Protein AF-A0A955SAV9-F1 (afdb_monomer_lite)

Radius of gyration: 17.31 Å; chains: 1; bounding box: 40×34×46 Å

Sequence (119 aa):
YRIGHGELALDWLRRFSKVARQGPIGQAHWVETLRSGPEGGPLKCAGDPTHGTDWVCSANGIYPAMFIEGVFGIEATLTEGLKWRGDWGDFDPHARLENLCYQGKRYRVTKDGIEEITP

Structure (mmCIF, N/CA/C/O backbone):
data_AF-A0A955SAV9-F1
#
_entry.id   AF-A0A955SAV9-F1
#
loop_
_atom_site.group_PDB
_atom_site.id
_atom_site.type_symbol
_atom_site.label_atom_id
_atom_site.label_alt_id
_atom_site.label_comp_id
_atom_site.label_asym_id
_atom_site.label_entity_id
_atom_site.label_seq_id
_atom_site.pdbx_PDB_ins_code
_atom_site.Cartn_x
_atom_site.Cartn_y
_atom_site.Cartn_z
_atom_site.occupancy
_atom_site.B_iso_or_equiv
_atom_site.auth_seq_id
_atom_site.auth_comp_id
_atom_site.auth_asym_id
_atom_site.auth_atom_id
_atom_site.pdbx_PDB_model_num
ATOM 1 N N . TYR A 1 1 ? -2.372 -10.564 -3.918 1.00 76.31 1 TYR A N 1
ATOM 2 C CA . TYR A 1 1 ? -3.247 -10.449 -2.732 1.00 76.31 1 TYR A CA 1
ATOM 3 C C . TYR A 1 1 ? -4.729 -10.528 -3.086 1.00 76.31 1 TYR A C 1
ATOM 5 O O . TYR A 1 1 ? -5.277 -11.600 -2.927 1.00 76.31 1 TYR A O 1
ATOM 13 N N . ARG A 1 2 ? -5.381 -9.503 -3.667 1.00 75.31 2 ARG A N 1
ATOM 14 C CA . ARG A 1 2 ? -6.854 -9.498 -3.900 1.00 75.31 2 ARG A CA 1
ATOM 15 C C . ARG A 1 2 ? -7.443 -10.719 -4.640 1.00 75.31 2 ARG A C 1
ATOM 17 O O . ARG A 1 2 ? -8.591 -11.061 -4.399 1.00 75.31 2 ARG A O 1
ATOM 24 N N . ILE A 1 3 ? -6.678 -11.348 -5.533 1.00 83.06 3 ILE A N 1
ATOM 25 C CA . ILE A 1 3 ? -7.092 -12.535 -6.308 1.00 83.06 3 ILE A CA 1
ATOM 26 C C . ILE A 1 3 ? -6.444 -13.844 -5.811 1.00 83.06 3 ILE A C 1
ATOM 28 O O . ILE A 1 3 ? -6.312 -14.785 -6.579 1.00 83.06 3 ILE A O 1
ATOM 32 N N . GLY A 1 4 ? -5.950 -13.889 -4.569 1.00 82.12 4 GLY A N 1
ATOM 33 C CA . GLY A 1 4 ? -5.364 -15.093 -3.956 1.00 82.12 4 GLY A CA 1
ATOM 34 C C . GLY A 1 4 ? -3.904 -15.397 -4.322 1.00 82.12 4 GLY A C 1
ATOM 35 O O . GLY A 1 4 ? -3.272 -16.221 -3.680 1.00 82.12 4 GLY A O 1
ATOM 36 N N . HIS A 1 5 ? -3.310 -14.696 -5.292 1.00 87.38 5 HIS A N 1
ATOM 37 C CA . HIS A 1 5 ? -1.900 -14.885 -5.671 1.00 87.38 5 HIS A CA 1
ATOM 38 C C . HIS A 1 5 ? -0.962 -13.967 -4.868 1.00 87.38 5 HIS A C 1
ATOM 40 O O . HIS A 1 5 ? -0.447 -12.970 -5.385 1.00 87.38 5 HIS A O 1
ATOM 46 N N . GLY A 1 6 ? -0.821 -14.224 -3.565 1.00 87.00 6 GLY A N 1
ATOM 47 C CA . GLY A 1 6 ? 0.065 -13.464 -2.668 1.00 87.00 6 GLY A CA 1
ATOM 48 C C . GLY A 1 6 ? 1.542 -13.588 -3.050 1.00 87.00 6 GLY A C 1
ATOM 49 O O . GLY A 1 6 ? 2.218 -12.578 -3.238 1.00 87.00 6 GLY A O 1
ATOM 50 N N . GLU A 1 7 ? 1.999 -14.816 -3.279 1.00 88.06 7 GLU A N 1
ATOM 51 C CA . GLU A 1 7 ? 3.365 -15.174 -3.691 1.00 88.06 7 GLU A CA 1
ATOM 52 C C . GLU A 1 7 ? 3.857 -14.397 -4.932 1.00 88.06 7 GLU A C 1
ATOM 54 O O . GLU A 1 7 ? 4.917 -13.770 -4.914 1.00 88.06 7 GLU A O 1
ATOM 59 N N . LEU A 1 8 ? 3.043 -14.355 -5.993 1.00 90.06 8 LEU A N 1
ATOM 60 C CA . LEU A 1 8 ? 3.352 -13.679 -7.249 1.00 90.06 8 LEU A CA 1
ATOM 61 C C . LEU A 1 8 ? 3.383 -12.163 -7.056 1.00 90.06 8 LEU A C 1
ATOM 63 O O . LEU A 1 8 ? 4.254 -11.479 -7.594 1.00 90.06 8 LEU A O 1
ATOM 67 N N . ALA A 1 9 ? 2.448 -11.634 -6.262 1.00 88.25 9 ALA A N 1
ATOM 68 C CA . ALA A 1 9 ? 2.434 -10.220 -5.917 1.00 88.25 9 ALA A CA 1
ATOM 69 C C . ALA A 1 9 ? 3.686 -9.829 -5.116 1.00 88.25 9 ALA A C 1
ATOM 71 O O . ALA A 1 9 ? 4.250 -8.761 -5.353 1.00 88.25 9 ALA A O 1
ATOM 72 N N . LEU A 1 10 ? 4.151 -10.689 -4.205 1.00 89.12 10 LEU A N 1
ATOM 73 C CA . LEU A 1 10 ? 5.358 -10.452 -3.421 1.00 89.12 10 LEU A CA 1
ATOM 74 C C . LEU A 1 10 ? 6.629 -10.498 -4.278 1.00 89.12 10 LEU A C 1
ATOM 76 O O . LEU A 1 10 ? 7.471 -9.606 -4.147 1.00 89.12 10 LEU A O 1
ATOM 80 N N . ASP A 1 11 ? 6.769 -11.478 -5.176 1.00 90.69 11 ASP A N 1
ATOM 81 C CA . ASP A 1 11 ? 7.896 -11.521 -6.120 1.00 90.69 11 ASP A CA 1
ATOM 82 C C . ASP A 1 11 ? 7.916 -10.274 -7.015 1.00 90.69 11 ASP A C 1
ATOM 84 O O . ASP A 1 11 ? 8.950 -9.614 -7.164 1.00 90.69 11 ASP A O 1
ATOM 88 N N . TRP A 1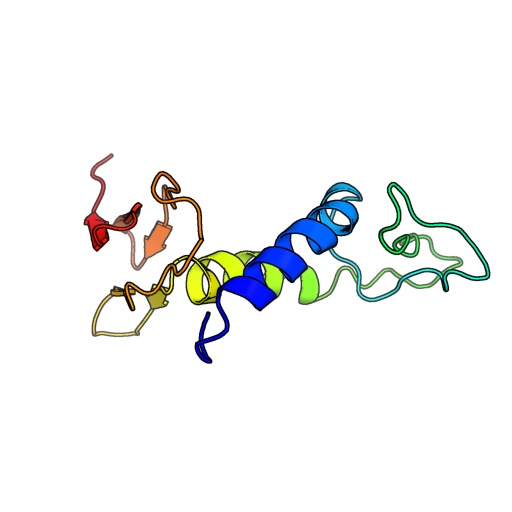 12 ? 6.750 -9.879 -7.535 1.00 89.06 12 TRP A N 1
ATOM 89 C CA . TRP A 1 12 ? 6.618 -8.660 -8.326 1.00 89.06 12 TRP A CA 1
ATOM 90 C C . TRP A 1 12 ? 7.025 -7.410 -7.532 1.00 89.06 12 TRP A C 1
ATOM 92 O O . TRP A 1 12 ? 7.834 -6.621 -8.020 1.00 89.06 12 TRP A O 1
ATOM 102 N N . LEU A 1 13 ? 6.552 -7.251 -6.288 1.00 87.94 13 LEU A N 1
ATOM 103 C CA . LEU A 1 13 ? 6.912 -6.120 -5.418 1.00 87.94 13 LEU A CA 1
ATOM 104 C C . LEU A 1 13 ? 8.421 -6.057 -5.144 1.00 87.94 13 LEU A C 1
ATOM 106 O O . LEU A 1 13 ? 9.018 -4.978 -5.196 1.00 87.94 13 LEU A O 1
ATOM 110 N N . ARG A 1 14 ? 9.066 -7.206 -4.901 1.00 88.19 14 ARG A N 1
ATOM 111 C CA . ARG A 1 14 ? 10.524 -7.283 -4.702 1.00 88.19 14 ARG A CA 1
ATOM 112 C C . ARG A 1 14 ? 11.279 -6.791 -5.931 1.00 88.19 14 ARG A C 1
ATOM 114 O O . ARG A 1 14 ? 12.226 -6.019 -5.792 1.00 88.19 14 ARG A O 1
ATOM 121 N N . ARG A 1 15 ? 10.848 -7.169 -7.135 1.00 87.00 15 ARG A N 1
ATOM 122 C CA . ARG A 1 15 ? 11.445 -6.680 -8.391 1.00 87.00 15 ARG A CA 1
ATOM 123 C C . ARG A 1 15 ? 11.161 -5.195 -8.612 1.00 87.00 15 ARG A C 1
ATOM 125 O O 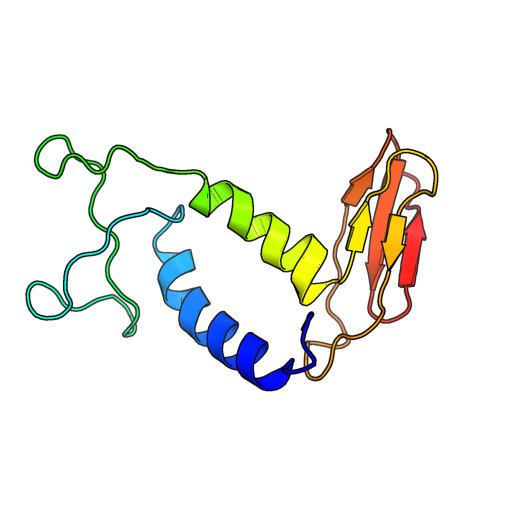. ARG A 1 15 ? 12.066 -4.453 -8.991 1.00 87.00 15 ARG A O 1
ATOM 132 N N . PHE A 1 16 ? 9.940 -4.755 -8.314 1.00 85.38 16 PHE A N 1
ATOM 133 C CA . PHE A 1 16 ? 9.507 -3.367 -8.452 1.00 85.38 16 PHE A CA 1
ATOM 134 C C . PHE A 1 16 ? 10.279 -2.407 -7.536 1.00 85.38 16 PHE A C 1
ATOM 136 O O . PHE A 1 16 ? 10.500 -1.254 -7.906 1.00 85.38 16 PHE A O 1
ATOM 143 N N . SER A 1 17 ? 10.761 -2.874 -6.379 1.00 85.38 17 SER A N 1
ATOM 144 C CA . SER A 1 17 ? 11.564 -2.064 -5.448 1.00 85.38 17 SER A CA 1
ATOM 145 C C . SER A 1 17 ? 12.752 -1.364 -6.129 1.00 85.38 17 SER A C 1
ATOM 147 O O . SER A 1 17 ? 13.037 -0.203 -5.840 1.00 85.38 17 SER A O 1
ATOM 149 N N . LYS A 1 18 ? 13.377 -2.011 -7.120 1.00 85.25 18 LYS A N 1
ATOM 150 C CA . LYS A 1 18 ? 14.480 -1.460 -7.924 1.00 85.25 18 LYS A CA 1
ATOM 151 C C . LYS A 1 18 ? 14.062 -0.234 -8.735 1.00 85.25 18 LYS A C 1
ATOM 153 O O . LYS A 1 18 ? 14.840 0.698 -8.916 1.00 85.25 18 LYS A O 1
ATOM 158 N N . VAL A 1 19 ? 12.815 -0.214 -9.203 1.00 84.12 19 VAL A N 1
ATOM 159 C CA . VAL A 1 19 ? 12.216 0.927 -9.904 1.00 84.12 19 VAL A CA 1
ATOM 160 C C . VAL A 1 19 ? 11.866 2.025 -8.903 1.00 84.12 19 VAL A C 1
ATOM 162 O O . VAL A 1 19 ? 12.195 3.187 -9.128 1.00 84.12 19 VAL A O 1
ATOM 165 N N . ALA A 1 20 ? 11.263 1.680 -7.763 1.00 82.50 20 ALA A N 1
ATOM 166 C CA . ALA A 1 20 ? 10.917 2.647 -6.717 1.00 82.50 20 ALA A CA 1
ATOM 167 C C . ALA A 1 20 ? 12.146 3.403 -6.163 1.00 82.50 20 ALA A C 1
ATOM 169 O O . ALA A 1 20 ? 12.054 4.593 -5.874 1.00 82.50 20 ALA A O 1
ATOM 170 N N . ARG A 1 21 ? 13.326 2.766 -6.111 1.00 83.69 21 ARG A N 1
ATOM 171 C CA . ARG A 1 21 ? 14.591 3.400 -5.679 1.00 83.69 21 ARG A CA 1
ATOM 172 C C . ARG A 1 21 ? 15.112 4.497 -6.615 1.00 83.69 21 ARG A C 1
ATOM 174 O O . ARG A 1 21 ? 15.991 5.252 -6.221 1.00 83.69 21 ARG A O 1
ATOM 181 N N . GLN A 1 22 ? 14.560 4.626 -7.821 1.00 81.62 22 GLN A N 1
ATOM 182 C CA . GLN A 1 22 ? 14.925 5.677 -8.779 1.00 81.62 22 GLN A CA 1
ATOM 183 C C . GLN A 1 22 ? 14.174 7.006 -8.538 1.00 81.62 22 GLN A C 1
ATOM 185 O O . GLN A 1 22 ? 14.252 7.901 -9.370 1.00 81.62 22 GLN A O 1
ATOM 190 N N . GLY A 1 23 ? 13.394 7.131 -7.454 1.00 78.88 23 GLY A N 1
ATOM 191 C CA . GLY A 1 23 ? 12.576 8.314 -7.145 1.00 78.88 23 GLY A CA 1
ATOM 192 C C . GLY A 1 23 ? 11.076 8.089 -7.391 1.00 78.88 23 GLY A C 1
ATOM 193 O O . GLY A 1 23 ? 10.642 6.935 -7.441 1.00 78.88 23 GLY A O 1
ATOM 194 N N . PRO A 1 24 ? 10.263 9.148 -7.562 1.00 75.69 24 PRO A N 1
ATOM 195 C CA . PRO A 1 24 ? 8.830 9.027 -7.851 1.00 75.69 24 PRO A CA 1
ATOM 196 C C . PRO A 1 24 ? 8.533 8.114 -9.048 1.00 75.69 24 PRO A C 1
ATOM 198 O O . PRO A 1 24 ? 9.363 7.958 -9.949 1.00 75.69 24 PRO A O 1
ATOM 201 N N . ILE A 1 25 ? 7.374 7.454 -9.057 1.00 77.00 25 ILE A N 1
ATOM 202 C CA . ILE A 1 25 ? 6.997 6.578 -10.176 1.00 77.00 25 ILE A CA 1
ATOM 203 C C . ILE A 1 25 ? 6.542 7.440 -11.361 1.00 77.00 25 ILE A C 1
ATOM 205 O O . ILE A 1 25 ? 5.559 8.171 -11.258 1.00 77.00 25 ILE A O 1
ATOM 209 N N . GLY A 1 26 ? 7.271 7.350 -12.476 1.00 73.25 26 GLY A N 1
ATOM 210 C CA . GLY A 1 26 ? 6.923 7.983 -13.750 1.00 73.25 26 GLY A CA 1
ATOM 211 C C . GLY A 1 26 ? 6.171 7.026 -14.677 1.00 73.25 26 GLY A C 1
ATOM 212 O O . GLY A 1 26 ? 6.253 5.808 -14.518 1.00 73.25 26 GLY A O 1
ATOM 213 N N . GLN A 1 27 ? 5.444 7.575 -15.650 1.00 74.12 27 GLN A N 1
ATOM 214 C CA . GLN A 1 27 ? 4.689 6.786 -16.633 1.00 74.12 27 GLN A CA 1
ATOM 215 C C . GLN A 1 27 ? 5.573 6.220 -17.757 1.00 74.12 27 GLN A C 1
ATOM 217 O O . GLN A 1 27 ? 5.248 5.178 -18.326 1.00 74.12 27 GLN A O 1
ATOM 222 N N . ALA A 1 28 ? 6.691 6.884 -18.065 1.00 77.56 28 ALA A N 1
ATOM 223 C CA . ALA A 1 28 ? 7.608 6.474 -19.121 1.00 77.56 28 ALA A CA 1
ATOM 224 C C . ALA A 1 28 ? 8.913 5.895 -18.560 1.00 77.56 28 ALA A C 1
ATOM 226 O O . ALA A 1 28 ? 9.449 6.336 -17.538 1.00 77.56 28 ALA A O 1
ATOM 227 N N . HIS A 1 29 ? 9.450 4.921 -19.282 1.00 78.12 29 HIS A N 1
ATOM 228 C CA . HIS A 1 29 ? 10.769 4.348 -19.062 1.00 78.12 29 HIS A CA 1
ATOM 229 C C . HIS A 1 29 ? 11.529 4.339 -20.387 1.00 78.12 29 HIS A C 1
ATOM 231 O O . HIS A 1 29 ? 10.931 4.367 -21.463 1.00 78.12 29 HIS A O 1
ATOM 237 N N . TRP A 1 30 ? 12.852 4.312 -20.305 1.00 79.31 30 TRP A N 1
ATOM 238 C CA . TRP A 1 30 ? 13.690 4.025 -21.456 1.00 79.31 30 TRP A CA 1
ATOM 239 C C . TRP A 1 30 ? 13.568 2.552 -21.813 1.00 79.31 30 TRP A C 1
ATOM 241 O O . TRP A 1 30 ? 13.722 1.701 -20.937 1.00 79.31 30 TRP A O 1
ATOM 251 N N . VAL A 1 31 ? 13.339 2.261 -23.095 1.00 79.44 31 VAL A N 1
ATOM 252 C CA . VAL A 1 31 ? 13.405 0.887 -23.602 1.00 79.44 31 VAL A CA 1
ATOM 253 C C . VAL A 1 31 ? 14.773 0.288 -23.281 1.00 79.44 31 VAL A C 1
ATOM 255 O O . VAL A 1 31 ? 15.807 0.952 -23.416 1.00 79.44 31 VAL A O 1
ATOM 258 N N . GLU A 1 32 ? 14.791 -0.970 -22.855 1.00 77.25 32 GLU A N 1
ATOM 259 C CA . GLU A 1 32 ? 15.985 -1.621 -22.310 1.00 77.25 32 GLU A CA 1
ATOM 260 C C . GLU A 1 32 ? 17.116 -1.740 -23.342 1.00 77.25 32 GLU A C 1
ATOM 262 O O . GLU A 1 32 ? 18.286 -1.828 -22.972 1.00 77.25 32 GLU A O 1
ATOM 267 N N . THR A 1 33 ? 16.783 -1.693 -24.638 1.00 82.88 33 THR A N 1
ATOM 268 C CA . THR A 1 33 ? 17.746 -1.683 -25.749 1.00 82.88 33 THR A CA 1
ATOM 269 C C . THR A 1 33 ? 18.495 -0.361 -25.899 1.00 82.88 33 THR A C 1
ATOM 271 O O . THR A 1 33 ? 19.593 -0.352 -26.451 1.00 82.88 33 THR A O 1
ATOM 274 N N . LEU A 1 34 ? 17.930 0.753 -25.425 1.00 80.31 34 LEU A N 1
ATOM 275 C CA . LEU A 1 34 ? 18.564 2.068 -25.508 1.00 80.31 34 LEU A CA 1
ATOM 276 C C . LEU A 1 34 ? 19.443 2.338 -24.286 1.00 80.31 34 LEU A C 1
ATOM 278 O O . LEU A 1 34 ? 20.517 2.928 -24.402 1.00 80.31 34 LEU A O 1
ATOM 282 N N . ARG A 1 35 ? 18.985 1.927 -23.098 1.00 77.62 35 ARG A N 1
ATOM 283 C CA . ARG A 1 35 ? 19.721 2.137 -21.853 1.00 77.62 35 ARG A CA 1
ATOM 284 C C . ARG A 1 35 ? 19.384 1.063 -20.830 1.00 77.62 35 ARG A C 1
ATOM 286 O O . ARG A 1 35 ? 18.224 0.859 -20.487 1.00 77.62 35 ARG A O 1
ATOM 293 N N . SER A 1 36 ? 20.419 0.428 -20.286 1.00 80.00 36 SER A N 1
ATOM 294 C CA . SER A 1 36 ? 20.260 -0.520 -19.188 1.00 80.00 36 SER A CA 1
ATOM 295 C C . SER A 1 36 ? 19.756 0.191 -17.936 1.00 80.00 36 SER A C 1
ATOM 297 O O . SER A 1 36 ? 20.268 1.250 -17.559 1.00 80.00 36 SER A O 1
ATOM 299 N N . GLY A 1 37 ? 18.793 -0.423 -17.264 1.00 76.56 37 GLY A N 1
ATOM 300 C CA . GLY A 1 37 ? 18.269 0.086 -16.011 1.00 76.56 37 GLY A CA 1
ATOM 301 C C . GLY A 1 37 ? 19.076 -0.336 -14.775 1.00 76.56 37 GLY A C 1
ATOM 302 O O . GLY A 1 37 ? 19.754 -1.370 -14.793 1.00 76.56 37 GLY A O 1
ATOM 303 N N . PRO A 1 38 ? 19.054 0.465 -13.694 1.00 75.69 38 PRO A N 1
ATOM 304 C CA . PRO A 1 38 ? 19.821 0.182 -12.489 1.00 75.69 38 PRO A CA 1
ATOM 305 C C . PRO A 1 38 ? 19.318 -1.097 -11.813 1.00 75.69 38 PRO A C 1
ATOM 307 O O . PRO A 1 38 ? 18.115 -1.344 -11.719 1.00 75.69 38 PRO A O 1
ATOM 310 N N . GLU A 1 39 ? 20.256 -1.931 -11.355 1.00 78.50 39 GLU A N 1
ATOM 311 C CA . GLU A 1 39 ? 19.983 -3.213 -10.683 1.00 78.50 39 GLU A CA 1
ATOM 312 C C . GLU A 1 39 ? 19.082 -4.177 -11.500 1.00 78.50 39 GLU A C 1
ATOM 314 O O . GLU A 1 39 ? 18.520 -5.130 -10.953 1.00 78.50 39 GLU A O 1
ATOM 319 N N . GLY A 1 40 ? 18.947 -3.960 -12.816 1.00 75.50 40 GLY A N 1
ATOM 320 C CA . GLY A 1 40 ? 18.091 -4.746 -13.710 1.00 75.50 40 GLY A CA 1
ATOM 321 C C . GLY A 1 40 ? 16.603 -4.368 -13.689 1.00 75.50 40 GLY A C 1
ATOM 322 O O . GLY A 1 40 ? 15.796 -5.122 -14.223 1.00 75.50 40 GLY A O 1
ATOM 323 N N . GLY A 1 41 ? 16.218 -3.250 -13.061 1.00 80.81 41 GLY A N 1
ATOM 324 C CA . GLY A 1 41 ? 14.872 -2.674 -13.191 1.00 80.81 41 GLY A CA 1
ATOM 325 C C . GLY A 1 41 ? 14.846 -1.576 -14.261 1.00 80.81 41 GLY A C 1
ATOM 326 O O . GLY A 1 41 ? 15.847 -0.879 -14.381 1.00 80.81 41 GLY A O 1
ATOM 327 N N . PRO A 1 42 ? 13.748 -1.378 -15.014 1.00 83.50 42 PRO A N 1
ATOM 328 C CA . PRO A 1 42 ? 13.685 -0.408 -16.114 1.00 83.50 42 PRO A CA 1
ATOM 329 C C . PRO A 1 42 ? 14.067 1.007 -15.661 1.00 83.50 42 PRO A C 1
ATOM 331 O O . PRO A 1 42 ? 13.664 1.453 -14.582 1.00 83.50 42 PRO A O 1
ATOM 334 N N . LEU A 1 43 ? 14.866 1.708 -16.474 1.00 84.62 43 LEU A N 1
ATOM 335 C CA . LEU A 1 43 ? 15.287 3.079 -16.187 1.00 84.62 43 LEU A CA 1
ATOM 336 C C . LEU A 1 43 ? 14.132 4.038 -16.469 1.00 84.62 43 LEU A C 1
ATOM 338 O O . LEU A 1 43 ? 13.657 4.112 -17.601 1.00 84.62 43 LEU A O 1
ATOM 342 N N . LYS A 1 44 ? 13.715 4.818 -15.474 1.00 82.06 44 LYS A N 1
ATOM 343 C CA . LYS A 1 44 ? 12.690 5.850 -15.675 1.00 82.06 44 LYS A CA 1
ATOM 344 C C . LYS A 1 44 ? 13.176 6.908 -16.664 1.00 82.06 44 LYS A C 1
ATOM 346 O O . LYS A 1 44 ? 14.341 7.309 -16.629 1.00 82.06 44 LYS A O 1
ATOM 351 N N . CYS A 1 45 ? 12.286 7.358 -17.545 1.00 78.88 45 CYS A N 1
ATOM 352 C CA . CYS A 1 45 ? 12.605 8.475 -18.425 1.00 78.88 45 CYS A CA 1
ATOM 353 C C . CYS A 1 45 ? 12.757 9.756 -17.587 1.00 78.88 45 CYS A C 1
ATOM 355 O O . CYS A 1 45 ? 12.050 9.938 -16.593 1.00 78.88 45 CYS A O 1
ATOM 357 N N . ALA A 1 46 ? 13.721 10.608 -17.941 1.00 73.06 46 ALA A N 1
ATOM 358 C CA . ALA A 1 46 ? 13.957 11.850 -17.216 1.00 73.06 46 ALA A CA 1
ATOM 359 C C . ALA A 1 46 ? 12.842 12.852 -17.535 1.00 73.06 46 ALA A C 1
ATOM 361 O O . ALA A 1 46 ? 12.431 12.978 -18.683 1.00 73.06 46 ALA A O 1
ATOM 362 N N . GLY A 1 47 ? 12.376 13.592 -16.529 1.00 70.94 47 GLY A N 1
ATOM 363 C CA . GLY A 1 47 ? 11.340 14.614 -16.708 1.00 70.94 47 GLY A CA 1
ATOM 364 C C . GLY A 1 47 ? 11.844 15.923 -17.314 1.00 70.94 47 GLY A C 1
ATOM 365 O O . GLY A 1 47 ? 11.289 16.978 -17.026 1.00 70.94 47 GLY A O 1
ATOM 366 N N . ASP A 1 48 ? 12.933 15.889 -18.082 1.00 71.56 48 ASP A N 1
ATOM 367 C CA . ASP A 1 48 ? 13.452 17.090 -18.722 1.00 71.56 48 ASP A CA 1
ATOM 368 C C . ASP A 1 48 ? 12.625 17.466 -19.973 1.00 71.56 48 ASP A C 1
ATOM 370 O O . ASP A 1 48 ? 11.940 16.616 -20.559 1.00 71.56 48 ASP A O 1
ATOM 374 N N . PRO A 1 49 ? 12.691 18.737 -20.413 1.00 63.59 49 PRO A N 1
ATOM 375 C CA . PRO A 1 49 ? 11.889 19.227 -21.533 1.00 63.59 49 PRO A CA 1
ATOM 376 C C . PRO A 1 49 ? 12.145 18.501 -22.856 1.00 63.59 49 PRO A C 1
ATOM 378 O O . PRO A 1 49 ? 11.273 18.498 -23.720 1.00 63.59 49 PRO A O 1
ATOM 381 N N . THR A 1 50 ? 13.323 17.891 -23.037 1.00 71.75 50 THR A N 1
ATOM 382 C CA . THR A 1 50 ? 13.647 17.167 -24.275 1.00 71.75 50 THR A CA 1
ATOM 383 C C . THR A 1 50 ? 12.949 15.815 -24.372 1.00 71.75 50 THR A C 1
ATOM 385 O O . THR A 1 50 ? 12.705 15.344 -25.481 1.00 71.75 50 THR A O 1
ATOM 388 N N . HIS A 1 51 ? 12.570 15.223 -23.239 1.00 69.44 51 HIS A N 1
ATOM 389 C CA . HIS A 1 51 ? 11.878 13.936 -23.190 1.00 69.44 51 HIS A CA 1
ATOM 390 C C . HIS A 1 51 ? 10.373 14.052 -22.921 1.00 69.44 51 HIS A C 1
ATOM 392 O O . HIS A 1 51 ? 9.677 13.039 -22.977 1.00 69.44 51 HIS A O 1
ATOM 398 N N . GLY A 1 52 ? 9.857 15.252 -22.614 1.00 61.94 52 GLY A N 1
ATOM 399 C CA . GLY A 1 52 ? 8.417 15.497 -22.433 1.00 61.94 52 GLY A CA 1
ATOM 400 C C . GLY A 1 52 ? 7.761 14.582 -21.391 1.00 61.94 52 GLY A C 1
ATOM 401 O O . GLY A 1 52 ? 6.591 14.231 -21.513 1.00 61.94 52 GLY A O 1
ATOM 402 N N . THR A 1 53 ? 8.542 14.119 -20.407 1.00 70.69 53 THR A N 1
ATOM 403 C CA . THR A 1 53 ? 8.082 13.231 -19.329 1.00 70.69 53 THR A CA 1
ATOM 404 C C . THR A 1 53 ? 7.864 14.036 -18.044 1.00 70.69 53 THR A C 1
ATOM 406 O O . THR A 1 53 ? 8.310 13.683 -16.958 1.00 70.69 53 THR A O 1
ATOM 409 N N . ASP A 1 54 ? 7.168 15.158 -18.168 1.00 59.53 54 ASP A N 1
ATOM 410 C CA . ASP A 1 54 ? 6.663 16.007 -17.080 1.00 59.53 54 ASP A CA 1
ATOM 411 C C . ASP A 1 54 ? 5.455 15.384 -16.342 1.00 59.53 54 ASP A C 1
ATOM 413 O O . ASP A 1 54 ? 4.963 15.885 -15.330 1.00 59.53 54 ASP A O 1
ATOM 417 N N . TRP A 1 55 ? 5.041 14.206 -16.795 1.00 60.88 55 TRP A N 1
ATOM 418 C CA . TRP A 1 55 ? 3.965 13.376 -16.279 1.00 60.88 55 TRP A CA 1
ATOM 419 C C . TRP A 1 55 ? 4.422 12.511 -15.094 1.00 60.88 55 TRP A C 1
ATOM 421 O O . TRP A 1 55 ? 4.488 11.277 -15.167 1.00 60.88 55 TRP A O 1
ATOM 431 N N . VAL A 1 56 ? 4.712 13.152 -13.956 1.00 57.09 56 VAL A N 1
ATOM 432 C CA . VAL A 1 56 ? 4.738 12.475 -12.643 1.00 57.09 56 VAL A CA 1
ATOM 433 C C . VAL A 1 56 ? 3.282 12.161 -12.265 1.00 57.09 56 VAL A C 1
ATOM 435 O O . VAL A 1 56 ? 2.640 12.843 -11.473 1.00 57.09 56 VAL A O 1
ATOM 438 N N . CYS A 1 57 ? 2.721 11.182 -12.970 1.00 62.69 57 CYS A N 1
ATOM 439 C CA . CYS A 1 57 ? 1.299 10.868 -13.046 1.00 62.69 57 CYS A CA 1
ATOM 440 C C . CYS A 1 57 ? 0.726 10.205 -11.789 1.00 62.69 57 CYS A C 1
ATOM 442 O O . CYS A 1 57 ? 1.436 9.822 -10.859 1.00 62.69 57 CYS A O 1
ATOM 444 N N . SER A 1 58 ? -0.585 9.940 -11.849 1.00 57.75 58 SER A N 1
ATOM 445 C CA . SER A 1 58 ? -1.390 9.091 -10.954 1.00 57.75 58 SER A CA 1
ATOM 446 C C . SER A 1 58 ? -0.720 7.776 -10.521 1.00 57.75 58 SER A C 1
ATOM 448 O O . SER A 1 58 ? -1.073 7.234 -9.476 1.00 57.75 58 SER A O 1
ATOM 450 N N . ALA A 1 59 ? 0.274 7.284 -11.269 1.00 62.53 59 ALA A N 1
ATOM 451 C CA . ALA A 1 59 ? 1.130 6.159 -10.895 1.00 62.53 59 ALA A CA 1
ATOM 452 C C . ALA A 1 59 ? 1.859 6.359 -9.547 1.00 62.53 59 ALA A C 1
ATOM 454 O O . ALA A 1 59 ? 2.139 5.394 -8.838 1.00 62.53 59 ALA A O 1
ATOM 455 N N . ASN A 1 60 ? 2.135 7.602 -9.148 1.00 70.00 60 ASN A N 1
ATOM 456 C CA . ASN A 1 60 ? 2.701 7.875 -7.831 1.00 70.00 60 ASN A CA 1
ATOM 457 C C . ASN A 1 60 ? 1.639 7.794 -6.716 1.00 70.00 60 ASN A C 1
ATOM 459 O O . ASN A 1 60 ? 1.955 7.398 -5.601 1.00 70.00 60 ASN A O 1
ATOM 463 N N . GLY A 1 61 ? 0.376 8.116 -7.023 1.00 70.00 61 GLY A N 1
ATOM 464 C CA . GLY A 1 61 ? -0.756 8.002 -6.092 1.00 70.00 61 GLY A CA 1
ATOM 465 C C . GLY A 1 61 ? -1.277 6.570 -5.925 1.00 70.00 61 GLY A C 1
ATOM 466 O O . GLY A 1 61 ? -1.672 6.187 -4.826 1.00 70.00 61 GLY A O 1
ATOM 467 N N . ILE A 1 62 ? -1.217 5.743 -6.977 1.00 76.69 62 ILE A N 1
ATOM 468 C CA . ILE A 1 62 ? -1.594 4.321 -6.889 1.00 76.69 62 ILE A CA 1
ATOM 469 C C . ILE A 1 62 ? -0.579 3.510 -6.073 1.00 76.69 62 ILE A C 1
ATOM 471 O O . ILE A 1 62 ? -0.931 2.479 -5.508 1.00 76.69 62 ILE A O 1
ATOM 475 N N . TYR A 1 63 ? 0.674 3.969 -5.977 1.00 80.75 63 TYR A N 1
ATOM 476 C CA . TYR A 1 63 ? 1.722 3.245 -5.263 1.00 80.75 63 TYR A CA 1
ATOM 477 C C . TYR A 1 63 ? 1.396 3.075 -3.764 1.00 80.75 63 TYR A C 1
ATOM 479 O O . TYR A 1 63 ? 1.345 1.928 -3.322 1.00 80.75 63 TYR A O 1
ATOM 487 N N . PRO A 1 64 ? 1.055 4.129 -2.989 1.00 86.12 64 PRO A N 1
ATOM 488 C CA . PRO A 1 64 ? 0.521 3.969 -1.634 1.00 86.12 64 PRO A CA 1
ATOM 489 C C . PRO A 1 64 ? -0.736 3.094 -1.560 1.00 86.12 64 PRO A C 1
ATOM 491 O O . PRO A 1 64 ? -0.828 2.244 -0.675 1.00 86.12 64 PRO A O 1
ATOM 494 N N . ALA A 1 65 ? -1.677 3.253 -2.498 1.00 87.81 65 ALA A N 1
ATOM 495 C CA . ALA A 1 65 ? -2.912 2.467 -2.523 1.00 87.81 65 ALA A CA 1
ATOM 496 C C . ALA A 1 65 ? -2.640 0.961 -2.686 1.00 87.81 65 ALA A C 1
ATOM 498 O O . ALA A 1 65 ? -3.295 0.147 -2.039 1.00 87.81 65 ALA A O 1
ATOM 499 N N . MET A 1 66 ? -1.621 0.566 -3.463 1.00 86.75 66 MET A N 1
ATOM 500 C CA . MET A 1 66 ? -1.215 -0.840 -3.560 1.00 86.75 66 MET A CA 1
ATOM 501 C C . MET A 1 66 ? -0.799 -1.428 -2.210 1.00 86.75 66 MET A C 1
ATOM 503 O O . MET A 1 66 ? -1.135 -2.577 -1.928 1.00 86.75 66 MET A O 1
ATOM 507 N N . PHE A 1 67 ? -0.092 -0.674 -1.366 1.00 89.31 67 PHE A N 1
ATOM 508 C CA . PHE 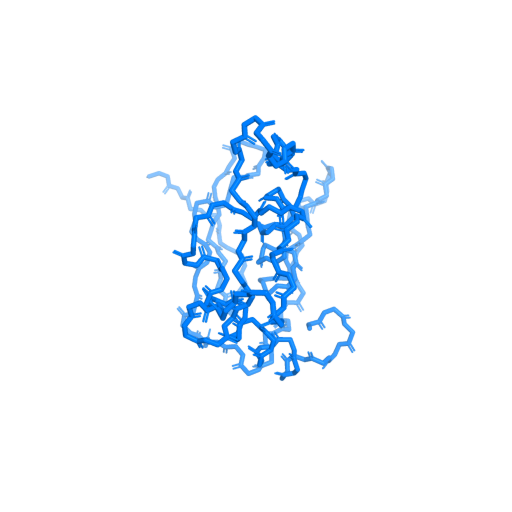A 1 67 ? 0.262 -1.172 -0.037 1.00 89.31 67 PHE A CA 1
ATOM 509 C C . PHE A 1 67 ? -0.940 -1.157 0.895 1.00 89.31 67 PHE A C 1
ATOM 511 O O . PHE A 1 67 ? -1.227 -2.181 1.502 1.00 89.31 67 PHE A O 1
ATOM 518 N N . ILE A 1 68 ? -1.661 -0.039 0.982 1.00 92.69 68 ILE A N 1
ATOM 519 C CA . ILE A 1 68 ? -2.772 0.124 1.928 1.00 92.69 68 ILE A CA 1
ATOM 520 C C . ILE A 1 68 ? -3.905 -0.860 1.603 1.00 92.69 68 ILE A C 1
ATOM 522 O O . ILE A 1 68 ? -4.306 -1.653 2.454 1.00 92.69 68 ILE A O 1
ATOM 526 N N . GLU A 1 69 ? -4.388 -0.863 0.362 1.00 90.38 69 GLU A N 1
ATOM 527 C CA . GLU A 1 69 ? -5.539 -1.674 -0.043 1.00 90.38 69 GLU A CA 1
ATOM 528 C C . GLU A 1 69 ? -5.152 -3.076 -0.509 1.00 90.38 69 GLU A C 1
ATOM 530 O O . GLU A 1 69 ? -5.926 -4.025 -0.363 1.00 90.38 69 GLU A O 1
ATOM 535 N N . GLY A 1 70 ? -3.985 -3.213 -1.139 1.00 87.81 70 GLY A N 1
ATOM 536 C CA . GLY A 1 70 ? -3.530 -4.473 -1.717 1.00 87.81 70 GLY A CA 1
ATOM 537 C C . GLY A 1 70 ? -2.852 -5.368 -0.689 1.00 87.81 70 GLY A C 1
ATOM 538 O O . GLY A 1 70 ? -3.349 -6.462 -0.440 1.00 87.81 70 GLY A O 1
ATOM 539 N N . VAL A 1 71 ? -1.731 -4.908 -0.126 1.00 89.06 71 VAL A N 1
ATOM 540 C CA . VAL A 1 71 ? -0.885 -5.690 0.796 1.00 89.06 71 VAL A CA 1
ATOM 541 C C . VAL A 1 71 ? -1.495 -5.759 2.195 1.00 89.06 71 VAL A C 1
ATOM 543 O O . VAL A 1 71 ? -1.765 -6.843 2.692 1.00 89.06 71 VAL A O 1
ATOM 546 N N . PHE A 1 72 ? -1.773 -4.610 2.814 1.00 91.81 72 PHE A N 1
ATOM 547 C CA . PHE A 1 72 ? -2.383 -4.542 4.146 1.00 91.81 72 PHE A CA 1
ATOM 548 C C . PHE A 1 72 ? -3.884 -4.856 4.127 1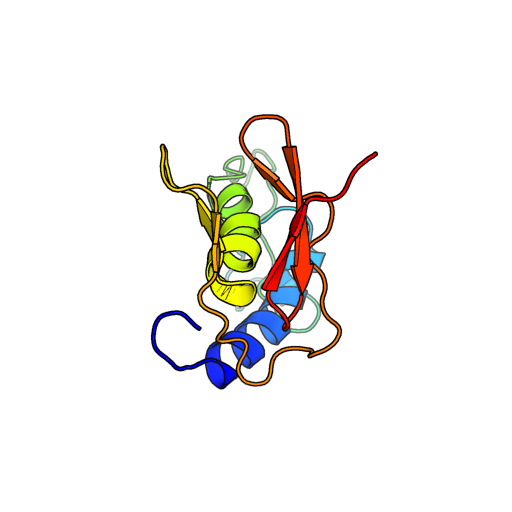.00 91.81 72 PHE A C 1
ATOM 550 O O .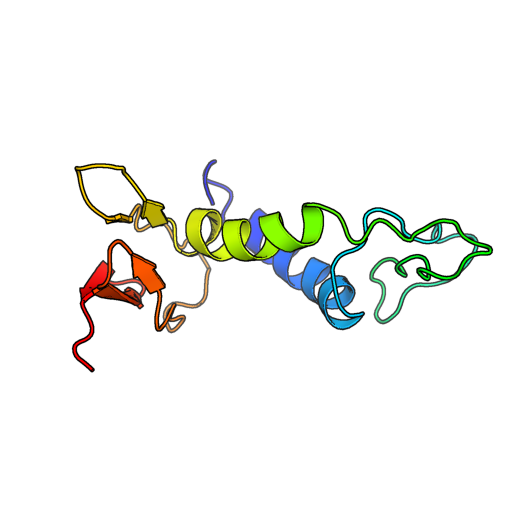 PHE A 1 72 ? -4.477 -5.084 5.180 1.00 91.81 72 PHE A O 1
ATOM 557 N N . GLY A 1 73 ? -4.497 -4.907 2.939 1.00 91.56 73 GLY A N 1
ATOM 558 C CA . GLY A 1 73 ? -5.869 -5.375 2.765 1.00 91.56 73 GLY A CA 1
ATOM 559 C C . GLY A 1 73 ? -6.920 -4.458 3.386 1.00 91.56 73 GLY A C 1
ATOM 560 O O . GLY A 1 73 ? -7.975 -4.955 3.784 1.00 91.56 73 GLY A O 1
ATOM 561 N N . ILE A 1 74 ? -6.629 -3.160 3.494 1.00 94.50 74 ILE A N 1
ATOM 562 C CA . ILE A 1 74 ? -7.531 -2.169 4.079 1.00 94.50 74 ILE A CA 1
ATOM 563 C C . ILE A 1 74 ? -8.526 -1.665 3.043 1.00 94.50 74 ILE A C 1
ATOM 565 O O . ILE A 1 74 ? -8.173 -1.333 1.916 1.00 94.50 74 ILE A O 1
ATOM 569 N N . GLU A 1 75 ? -9.780 -1.567 3.448 1.00 94.12 75 GLU A N 1
ATOM 570 C CA . GLU A 1 75 ? -10.835 -0.930 2.676 1.00 94.12 75 GLU A CA 1
ATOM 571 C C . GLU A 1 75 ? -11.474 0.154 3.541 1.00 94.12 75 GLU A C 1
ATOM 573 O O . GLU A 1 75 ? -12.053 -0.122 4.592 1.00 94.12 75 GLU A O 1
ATOM 578 N N . ALA A 1 76 ? -11.334 1.407 3.113 1.00 93.94 76 ALA A N 1
ATOM 579 C CA . ALA A 1 76 ? -11.999 2.530 3.751 1.00 93.94 76 ALA A CA 1
ATOM 580 C C . ALA A 1 76 ? -13.415 2.663 3.189 1.00 93.94 76 ALA A C 1
ATOM 582 O O . ALA A 1 76 ? -13.607 2.728 1.976 1.00 93.94 76 ALA A O 1
ATOM 583 N N . THR A 1 77 ? -14.402 2.729 4.074 1.00 94.56 77 THR A N 1
ATOM 584 C CA . THR A 1 77 ? -15.797 2.970 3.693 1.00 94.56 77 THR A CA 1
ATOM 585 C C . THR A 1 77 ? -16.208 4.396 4.056 1.00 94.56 77 THR A C 1
ATOM 587 O O . THR A 1 77 ? -15.449 5.130 4.683 1.00 94.56 77 THR A O 1
ATOM 590 N N . LEU A 1 78 ? -17.405 4.829 3.654 1.00 92.81 78 LEU A N 1
ATOM 591 C CA . LEU A 1 78 ? -17.911 6.143 4.062 1.00 92.81 78 LEU A CA 1
ATOM 592 C C . LEU A 1 78 ? -18.468 6.124 5.497 1.00 92.81 78 LEU A C 1
ATOM 594 O O . LEU A 1 78 ? -18.293 7.089 6.238 1.00 92.81 78 LEU A O 1
ATOM 598 N N . THR A 1 79 ? -19.136 5.036 5.887 1.00 94.38 79 THR A N 1
ATOM 599 C CA . THR A 1 79 ? -19.939 4.962 7.122 1.00 94.38 79 THR A CA 1
ATOM 600 C C . THR A 1 79 ? -19.679 3.723 7.977 1.00 94.38 79 THR A C 1
ATOM 602 O O . THR A 1 79 ? -20.033 3.722 9.150 1.00 94.38 79 THR A O 1
ATOM 605 N N . GLU A 1 80 ? -19.055 2.678 7.436 1.00 94.38 80 GLU A N 1
ATOM 606 C CA . GLU A 1 80 ? -18.842 1.389 8.119 1.00 94.38 80 GLU A CA 1
ATOM 607 C C . GLU A 1 80 ? -17.434 1.268 8.730 1.00 94.38 80 GLU A C 1
ATOM 609 O O . GLU A 1 80 ? -17.036 0.204 9.196 1.00 94.38 80 GLU A O 1
ATOM 614 N N . GLY A 1 81 ? -16.663 2.359 8.726 1.00 94.44 81 GLY A N 1
ATOM 615 C CA . GLY A 1 81 ? -15.292 2.380 9.226 1.00 94.44 81 GLY A CA 1
ATOM 616 C C . GLY A 1 81 ? -14.271 1.787 8.251 1.00 94.44 81 GLY A C 1
ATOM 617 O O . GLY A 1 81 ? -14.486 1.737 7.035 1.00 94.44 81 GLY A O 1
ATOM 618 N N . LEU A 1 82 ? -13.132 1.368 8.805 1.00 96.06 82 LEU A N 1
ATOM 619 C CA . LEU A 1 82 ? -12.096 0.634 8.084 1.00 96.06 82 LEU A CA 1
ATOM 620 C C . LEU A 1 82 ? -12.384 -0.867 8.157 1.00 96.06 82 LEU A C 1
ATOM 622 O O . LEU A 1 82 ? -12.539 -1.421 9.244 1.00 96.06 82 LEU A O 1
ATOM 626 N N . LYS A 1 83 ? -12.397 -1.532 7.004 1.00 94.69 83 LYS A N 1
ATOM 627 C CA . LYS A 1 83 ? -12.455 -2.991 6.898 1.00 94.69 83 LYS A CA 1
ATOM 628 C C . LYS A 1 83 ? -11.061 -3.547 6.643 1.00 94.69 83 LYS A C 1
ATOM 630 O O . LYS A 1 83 ? -10.255 -2.933 5.946 1.00 94.69 83 LYS A O 1
ATOM 635 N N . TRP A 1 84 ? -10.800 -4.735 7.177 1.00 92.56 84 TRP A N 1
ATOM 636 C CA . TRP A 1 84 ? -9.545 -5.457 6.998 1.00 92.56 84 TRP A CA 1
ATOM 637 C C . TRP A 1 84 ? -9.818 -6.872 6.514 1.00 92.56 84 TRP A C 1
ATOM 639 O O . TRP A 1 84 ? -10.650 -7.577 7.083 1.00 92.56 84 TRP A O 1
ATOM 649 N N . ARG A 1 85 ? -9.123 -7.278 5.449 1.00 87.00 85 ARG A N 1
ATOM 650 C CA . ARG A 1 85 ? -9.302 -8.604 4.840 1.00 87.00 85 ARG A CA 1
ATOM 651 C C . ARG A 1 85 ? -8.411 -9.700 5.427 1.00 87.00 85 ARG A C 1
ATOM 653 O O . ARG A 1 85 ? -8.682 -10.865 5.170 1.00 87.00 85 ARG A O 1
ATOM 660 N N . GLY A 1 86 ? -7.359 -9.357 6.170 1.00 77.88 86 GLY A N 1
ATOM 661 C CA . GLY A 1 86 ? -6.511 -10.322 6.887 1.00 77.88 86 GLY A CA 1
ATOM 662 C C . GLY A 1 86 ? -5.618 -11.252 6.061 1.00 77.88 86 GLY A C 1
ATOM 663 O O . GLY A 1 86 ? -4.774 -11.927 6.638 1.00 77.88 86 GLY A O 1
ATOM 664 N N . ASP A 1 87 ? -5.738 -11.282 4.733 1.00 75.94 87 ASP A N 1
ATOM 665 C CA . ASP A 1 87 ? -4.941 -12.186 3.896 1.00 75.94 87 ASP A CA 1
ATOM 666 C C . ASP A 1 87 ? -3.589 -11.573 3.500 1.00 75.94 87 ASP A C 1
ATOM 668 O O . ASP A 1 87 ? -3.482 -10.809 2.536 1.00 75.94 87 ASP A O 1
ATOM 672 N N . TRP A 1 88 ? -2.558 -11.895 4.284 1.00 81.69 88 TRP A N 1
ATOM 673 C CA . TRP A 1 88 ? -1.181 -11.441 4.066 1.00 81.69 88 TRP A CA 1
ATOM 674 C C . TRP A 1 88 ? -0.338 -12.469 3.297 1.00 81.69 88 TRP A C 1
ATOM 676 O O . TRP A 1 88 ? 0.761 -12.130 2.862 1.00 81.69 88 TRP A O 1
ATOM 686 N N . GLY A 1 89 ? -0.830 -13.695 3.075 1.00 79.88 89 GLY A N 1
ATOM 687 C CA . GLY A 1 89 ? -0.052 -14.781 2.465 1.00 79.88 89 GLY A CA 1
ATOM 688 C C . GLY A 1 89 ? 1.355 -14.918 3.072 1.00 79.88 89 GLY A C 1
ATOM 689 O O . GLY A 1 89 ? 1.509 -14.940 4.290 1.00 79.88 89 GLY A O 1
ATOM 690 N N . ASP A 1 90 ? 2.379 -14.937 2.213 1.00 82.62 90 ASP A N 1
ATOM 691 C CA . ASP A 1 90 ? 3.804 -15.005 2.590 1.00 82.62 90 ASP A CA 1
ATOM 692 C C . ASP A 1 90 ? 4.447 -13.635 2.892 1.00 82.62 90 ASP A C 1
ATOM 694 O O . ASP A 1 90 ? 5.676 -13.489 2.880 1.00 82.62 90 ASP A O 1
ATOM 698 N N . PHE A 1 91 ? 3.645 -12.585 3.085 1.00 87.62 91 PHE A N 1
ATOM 699 C CA . PHE A 1 91 ? 4.166 -11.271 3.446 1.00 87.62 91 PHE A CA 1
ATOM 700 C C . PHE A 1 91 ? 4.757 -11.270 4.863 1.00 87.62 91 PHE A C 1
ATOM 702 O O . PHE A 1 91 ? 4.466 -12.141 5.680 1.00 87.62 91 PHE A O 1
ATOM 709 N N . ASP A 1 92 ? 5.610 -10.286 5.156 1.00 90.00 92 ASP A N 1
ATOM 710 C CA . ASP A 1 92 ? 6.311 -10.195 6.438 1.00 90.00 92 ASP A CA 1
ATOM 711 C C . ASP A 1 92 ? 5.312 -10.161 7.619 1.00 90.00 92 ASP A C 1
ATOM 713 O O . ASP A 1 92 ? 4.558 -9.190 7.752 1.00 90.00 92 ASP A O 1
ATOM 717 N N . PRO A 1 93 ? 5.308 -11.179 8.507 1.00 90.12 93 PRO A N 1
ATOM 718 C CA . PRO A 1 93 ? 4.374 -11.254 9.630 1.00 90.12 93 PRO A CA 1
ATOM 719 C C . PRO A 1 93 ? 4.625 -10.183 10.702 1.00 90.12 93 PRO A C 1
ATOM 721 O O . PRO A 1 93 ? 3.809 -10.031 11.612 1.00 90.12 93 PRO A O 1
ATOM 724 N N . HIS A 1 94 ? 5.743 -9.459 10.627 1.00 93.94 94 HIS A N 1
ATOM 725 C CA . HIS A 1 94 ? 6.081 -8.349 11.515 1.00 93.94 94 HIS A CA 1
ATOM 726 C C . HIS A 1 94 ? 5.821 -6.974 10.888 1.00 93.94 94 HIS A C 1
ATOM 728 O O . HIS A 1 94 ? 6.040 -5.959 11.555 1.00 93.94 94 HIS A O 1
ATOM 734 N N . ALA A 1 95 ? 5.341 -6.914 9.640 1.00 93.50 95 ALA A N 1
ATOM 735 C CA . ALA A 1 95 ? 5.031 -5.652 8.986 1.00 93.50 95 ALA A CA 1
ATOM 736 C C . ALA A 1 95 ? 3.932 -4.880 9.731 1.00 93.50 95 ALA A C 1
ATOM 738 O O . ALA A 1 95 ? 2.994 -5.447 10.297 1.00 93.50 95 ALA A O 1
ATOM 739 N N . ARG A 1 96 ? 4.055 -3.549 9.715 1.00 95.62 96 ARG A N 1
ATOM 740 C CA . ARG A 1 96 ? 3.121 -2.623 10.360 1.00 95.62 96 ARG A CA 1
ATOM 741 C C . ARG A 1 96 ? 2.839 -1.441 9.445 1.00 95.62 96 ARG A C 1
ATOM 743 O O . ARG A 1 96 ? 3.772 -0.836 8.919 1.00 95.62 96 ARG A O 1
ATOM 750 N N . LEU A 1 97 ? 1.564 -1.095 9.290 1.00 94.94 97 LEU A N 1
ATOM 751 C CA . LEU A 1 97 ? 1.145 0.180 8.711 1.00 94.94 97 LEU A CA 1
ATOM 752 C C . LEU A 1 97 ? 0.805 1.116 9.866 1.00 94.94 97 LEU A C 1
ATOM 754 O O . LEU A 1 97 ? -0.213 0.938 10.527 1.00 94.94 97 LEU A O 1
ATOM 758 N N . GLU A 1 98 ? 1.680 2.080 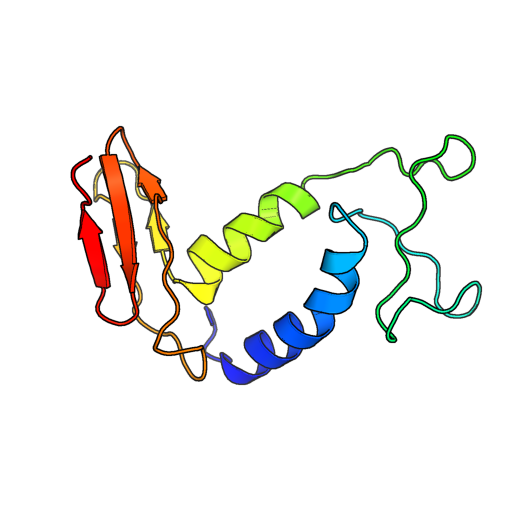10.129 1.00 96.25 98 GLU A N 1
ATOM 759 C CA . GLU A 1 98 ? 1.523 3.053 11.212 1.00 96.25 98 GLU A CA 1
ATOM 760 C C . GLU A 1 98 ? 0.874 4.344 10.704 1.00 96.25 98 GLU A C 1
ATOM 762 O O . GLU A 1 98 ? 1.058 4.730 9.548 1.00 96.25 98 GLU A O 1
ATOM 767 N N . ASN A 1 99 ? 0.189 5.065 11.597 1.00 95.88 99 ASN A N 1
ATOM 768 C CA . ASN A 1 99 ? -0.405 6.377 11.318 1.00 95.88 99 ASN A CA 1
ATOM 769 C C . ASN A 1 99 ? -1.365 6.392 10.115 1.00 95.88 99 ASN A C 1
ATOM 771 O O . ASN A 1 99 ? -1.444 7.389 9.394 1.00 95.88 99 ASN A O 1
ATOM 775 N N . LEU A 1 100 ? -2.125 5.315 9.902 1.00 95.62 100 LEU A N 1
ATOM 776 C CA . LEU A 1 100 ? -3.195 5.318 8.911 1.00 95.62 100 LEU A CA 1
ATOM 777 C C . LEU A 1 100 ? -4.287 6.295 9.368 1.00 95.62 100 LEU A C 1
ATOM 779 O O . LEU A 1 100 ? -4.965 6.051 10.363 1.00 95.62 100 LEU A O 1
ATOM 783 N N . CYS A 1 101 ? -4.444 7.411 8.659 1.00 95.12 101 CYS A N 1
ATOM 784 C CA . CYS A 1 101 ? -5.443 8.428 8.977 1.00 95.12 101 CYS A CA 1
ATOM 785 C C . CYS A 1 101 ? -6.796 8.087 8.343 1.00 95.12 101 CYS A C 1
ATOM 787 O O . CYS A 1 101 ? -6.890 7.931 7.127 1.00 95.12 101 CYS A O 1
ATOM 789 N N . TYR A 1 102 ? -7.857 8.049 9.150 1.00 95.88 102 TYR A N 1
ATOM 790 C CA . TYR A 1 102 ? -9.228 7.867 8.672 1.00 95.88 102 TYR A CA 1
ATOM 791 C C . TYR A 1 102 ? -10.210 8.647 9.553 1.00 95.88 102 TYR A C 1
ATOM 793 O O . TYR A 1 102 ? -10.266 8.441 10.764 1.00 95.88 102 TYR A O 1
ATOM 801 N N . GLN A 1 103 ? -10.959 9.572 8.938 1.00 95.12 103 GLN A N 1
ATOM 802 C CA . GLN A 1 103 ? -11.971 10.425 9.587 1.00 95.12 103 GLN A CA 1
ATOM 803 C C . GLN A 1 103 ? -11.508 11.070 10.912 1.00 95.12 103 GLN A C 1
ATOM 805 O O . GLN A 1 103 ? -12.194 11.020 11.927 1.00 95.12 103 GLN A O 1
ATOM 810 N N . GLY A 1 104 ? -10.311 11.668 10.912 1.00 94.56 104 GLY A N 1
ATOM 811 C CA . GLY A 1 104 ? -9.751 12.366 12.079 1.00 94.56 104 GLY A CA 1
ATOM 812 C C . GLY A 1 104 ? -9.098 11.462 13.132 1.00 94.56 104 GLY A C 1
ATOM 813 O O . GLY A 1 104 ? -8.499 11.976 14.072 1.00 94.56 104 GLY A O 1
ATOM 814 N N . LYS A 1 105 ? -9.152 10.139 12.957 1.00 95.62 105 LYS A N 1
ATOM 815 C CA . LYS A 1 105 ? -8.500 9.148 13.821 1.00 95.62 105 LYS A CA 1
ATOM 816 C C . LYS A 1 105 ? -7.256 8.562 13.161 1.00 95.62 105 LYS A C 1
ATOM 818 O O . LYS A 1 105 ? -7.102 8.633 11.937 1.00 95.62 105 LYS A O 1
ATOM 823 N N . ARG A 1 106 ? -6.376 7.972 13.972 1.00 97.44 106 ARG A N 1
ATOM 824 C CA . ARG A 1 106 ? -5.167 7.277 13.519 1.00 97.44 106 ARG A CA 1
ATOM 825 C C . ARG A 1 106 ? -5.236 5.807 13.887 1.00 97.44 106 ARG A C 1
ATOM 827 O O . ARG A 1 106 ? -5.696 5.466 14.971 1.00 97.44 106 ARG A O 1
ATOM 834 N N . TYR A 1 107 ? -4.728 4.962 13.000 1.00 97.12 107 TYR A N 1
ATOM 835 C CA . TYR A 1 107 ? -4.740 3.519 13.178 1.00 97.12 107 TYR A CA 1
ATOM 836 C C . TYR A 1 107 ? -3.371 2.903 12.896 1.00 97.12 107 TYR A C 1
ATOM 838 O O . TYR A 1 107 ? -2.592 3.410 12.080 1.00 97.12 107 TYR A O 1
ATOM 846 N N . ARG A 1 108 ? -3.112 1.780 13.561 1.00 97.19 108 ARG A N 1
ATOM 847 C CA . ARG A 1 108 ? -2.074 0.810 13.237 1.00 97.19 108 ARG A CA 1
ATOM 848 C C . ARG A 1 108 ? -2.730 -0.418 12.620 1.00 97.19 108 ARG A C 1
ATOM 850 O O . ARG A 1 108 ? -3.744 -0.893 13.121 1.00 97.19 108 ARG A O 1
ATOM 857 N N . VAL A 1 109 ? -2.126 -0.960 11.568 1.00 95.94 109 VAL A N 1
ATOM 858 C CA . VAL A 1 109 ? -2.518 -2.257 11.003 1.00 95.94 109 VAL A CA 1
ATOM 859 C C . VAL A 1 109 ? -1.366 -3.238 11.157 1.00 95.94 109 VAL A C 1
ATOM 861 O O . VAL A 1 109 ? -0.244 -2.951 10.733 1.00 95.94 109 VAL A O 1
ATOM 864 N N . THR A 1 110 ? -1.654 -4.394 11.746 1.00 94.31 110 THR A N 1
ATOM 865 C CA . THR A 1 110 ? -0.750 -5.549 11.828 1.00 94.31 110 THR A CA 1
ATOM 866 C C . THR A 1 110 ? -1.432 -6.777 11.226 1.00 94.31 110 THR A C 1
ATOM 868 O O . THR A 1 110 ? -2.592 -6.720 10.811 1.00 94.31 110 THR A O 1
ATOM 871 N N . LYS A 1 111 ? -0.729 -7.913 11.208 1.00 91.50 111 LYS A N 1
ATOM 872 C CA . LYS A 1 111 ? -1.313 -9.203 10.820 1.00 91.50 111 LYS A CA 1
ATOM 873 C C . LYS A 1 111 ? -2.467 -9.652 11.725 1.00 91.50 111 LYS A C 1
ATOM 875 O O . LYS A 1 111 ? -3.144 -10.611 11.384 1.00 91.50 111 LYS A O 1
ATOM 880 N N . ASP A 1 112 ? -2.639 -9.014 12.883 1.00 91.31 112 ASP A N 1
ATOM 881 C CA . ASP A 1 112 ? -3.651 -9.361 13.881 1.00 91.31 112 ASP A CA 1
ATOM 882 C C . ASP A 1 112 ? -4.901 -8.470 13.757 1.00 91.31 112 ASP A C 1
ATOM 884 O O . ASP A 1 112 ? -5.929 -8.767 14.361 1.00 91.31 112 ASP A O 1
ATOM 888 N N . GLY A 1 113 ? -4.832 -7.389 12.967 1.00 93.06 113 GLY A N 1
ATOM 889 C CA . GLY A 1 113 ? -5.972 -6.525 12.675 1.00 93.06 113 GLY A CA 1
ATOM 890 C C . GLY A 1 113 ? -5.657 -5.033 12.650 1.00 93.06 113 GLY A C 1
ATOM 891 O O . GLY A 1 113 ? -4.520 -4.611 12.427 1.00 93.06 113 GLY A O 1
ATOM 892 N N . ILE A 1 114 ? -6.708 -4.234 12.855 1.00 95.75 114 ILE A N 1
ATOM 893 C CA . ILE A 1 114 ? -6.657 -2.770 12.937 1.00 95.75 114 ILE A CA 1
ATOM 894 C C . ILE A 1 114 ? -6.808 -2.344 14.402 1.00 95.75 114 ILE A C 1
ATOM 896 O O . ILE A 1 114 ? -7.763 -2.734 15.069 1.00 95.75 114 ILE A O 1
ATOM 900 N N . GLU A 1 115 ? -5.904 -1.491 14.873 1.00 95.88 115 GLU A N 1
ATOM 901 C CA . GLU A 1 115 ? -5.907 -0.881 16.204 1.00 95.88 115 GLU A CA 1
ATOM 902 C C . GLU A 1 115 ? -5.981 0.648 16.059 1.00 95.88 115 GLU A C 1
ATOM 904 O O . GLU A 1 115 ? -5.211 1.229 15.296 1.00 95.88 115 GLU A O 1
ATOM 909 N N . GLU A 1 116 ? -6.888 1.324 16.772 1.00 96.38 116 GLU A N 1
ATOM 910 C CA . GLU A 1 116 ? -6.859 2.792 16.887 1.00 96.38 116 GLU A CA 1
ATOM 911 C C . GLU A 1 116 ? -5.696 3.200 17.803 1.00 96.38 116 GLU A C 1
ATOM 913 O O . GLU A 1 116 ? -5.581 2.698 18.919 1.00 96.38 116 GLU A O 1
ATOM 918 N N . ILE A 1 117 ? -4.834 4.106 17.338 1.00 96.25 117 ILE A N 1
ATOM 919 C CA . ILE A 1 117 ? -3.705 4.615 18.121 1.00 96.25 117 ILE A CA 1
ATOM 920 C C . ILE A 1 117 ? -4.042 6.005 18.659 1.00 96.25 117 ILE A C 1
ATOM 922 O O . ILE A 1 117 ? -4.266 6.955 17.903 1.00 96.25 117 ILE A O 1
ATOM 926 N N . THR A 1 118 ? -4.080 6.120 19.983 1.00 84.69 118 THR A N 1
ATOM 927 C CA . THR A 1 118 ? -4.165 7.413 20.668 1.00 84.69 118 THR A CA 1
ATOM 928 C C . THR A 1 118 ? -2.817 8.136 20.533 1.00 84.69 118 THR A C 1
ATOM 930 O O . THR A 1 118 ? -1.785 7.459 20.571 1.00 84.69 118 THR A O 1
ATOM 933 N N . PRO A 1 119 ? -2.802 9.468 20.335 1.00 65.94 119 PRO A N 1
ATOM 934 C CA . PRO A 1 119 ? -1.572 10.260 20.323 1.00 65.94 119 PRO A CA 1
ATOM 935 C C . PRO A 1 119 ? -0.697 10.075 21.566 1.00 65.94 119 PRO A C 1
ATOM 937 O O . PRO A 1 119 ? -1.267 9.881 22.665 1.00 65.94 119 PRO A O 1
#

Foldseek 3Di:
DVVPPLVVVVVVVVLCVQVVVQDQDFPDFDDCVVDPGPPRHTHHDDCDPVRVRVPSDCSRVVVVVCCQCPQQVWDADPPPGIDGPLDNDPHDQADKDFQPDDPNWGWIGGSVGIDTDDD

Secondary structure (DSSP, 8-state):
-TTS-HHHHHHHHHHHHHHHTTSSPPS-B--TTTSPPGGGSPPBPP-STTTT-----THHHHHHHIIIIIIS-EEE-SSS-EEE----TTS-TT--EEEEEETTEEEEEETTEEEEPP-

pLDDT: mean 84.14, std 10.1, range [57.09, 97.44]